Protein AF-A0A7W1CRR3-F1 (afdb_monomer_lite)

Structure (mmCIF, N/CA/C/O backbone):
data_AF-A0A7W1CRR3-F1
#
_entry.id   AF-A0A7W1CRR3-F1
#
loop_
_atom_site.group_PDB
_atom_site.id
_atom_site.type_symbol
_atom_site.label_atom_id
_atom_site.label_alt_id
_atom_site.label_comp_id
_atom_site.label_asym_id
_atom_site.label_entity_id
_atom_site.label_seq_id
_atom_site.pdbx_PDB_ins_code
_atom_site.Cartn_x
_atom_site.Cartn_y
_atom_site.Cartn_z
_atom_site.occupancy
_atom_site.B_iso_or_equiv
_atom_site.auth_seq_id
_atom_site.auth_comp_id
_atom_site.auth_asym_id
_atom_site.auth_atom_id
_atom_site.pdbx_PDB_model_num
ATOM 1 N N . SER A 1 1 ? -20.510 11.937 -7.283 1.00 57.03 1 SER A N 1
ATOM 2 C CA . SER A 1 1 ? -19.167 11.412 -6.982 1.00 57.03 1 SER A CA 1
ATOM 3 C C . SER A 1 1 ? -19.201 9.920 -7.222 1.00 57.03 1 SER A C 1
ATOM 5 O O . SER A 1 1 ? -20.151 9.280 -6.787 1.00 57.03 1 SER A O 1
ATOM 7 N N . GLU A 1 2 ? -18.236 9.365 -7.951 1.00 66.69 2 GLU A N 1
ATOM 8 C CA . GLU A 1 2 ? -18.129 7.909 -8.058 1.00 66.69 2 GLU A CA 1
ATOM 9 C C . GLU A 1 2 ? -17.580 7.371 -6.738 1.00 66.69 2 GLU A C 1
ATOM 11 O O . GLU A 1 2 ? -16.449 7.657 -6.350 1.00 66.69 2 GLU A O 1
ATOM 16 N N . GLN A 1 3 ? -18.428 6.671 -5.992 1.00 74.69 3 GLN A N 1
ATOM 17 C CA . GLN A 1 3 ? -18.048 6.030 -4.743 1.00 74.69 3 GLN A CA 1
ATOM 18 C C . GLN A 1 3 ? -17.649 4.589 -5.065 1.00 74.69 3 GLN A C 1
ATOM 20 O O . GLN A 1 3 ? -18.450 3.819 -5.595 1.00 74.69 3 GLN A O 1
ATOM 25 N N . PHE A 1 4 ? -16.402 4.217 -4.773 1.00 86.62 4 PHE A N 1
ATOM 26 C CA . PHE A 1 4 ? -15.919 2.860 -5.013 1.00 86.62 4 PHE A CA 1
ATOM 27 C C . PHE A 1 4 ? -16.712 1.864 -4.157 1.00 86.62 4 PHE A C 1
ATOM 29 O O . PHE A 1 4 ? -16.657 1.911 -2.923 1.00 86.62 4 PHE A O 1
ATOM 36 N N . TYR A 1 5 ? -17.434 0.941 -4.801 1.00 88.88 5 TYR A N 1
ATOM 37 C CA . TYR A 1 5 ? -18.317 -0.021 -4.123 1.00 88.88 5 TYR A CA 1
ATOM 38 C C . TYR A 1 5 ? -17.604 -0.780 -2.992 1.00 88.88 5 TYR A C 1
ATOM 40 O O . TYR A 1 5 ? -18.135 -0.915 -1.890 1.00 88.88 5 TYR A O 1
ATOM 48 N N . VAL A 1 6 ? -16.356 -1.187 -3.245 1.00 87.94 6 VAL A N 1
ATOM 49 C CA . VAL A 1 6 ? -15.514 -1.991 -2.342 1.00 87.94 6 VAL A CA 1
ATOM 50 C C . VAL A 1 6 ? -15.226 -1.342 -0.985 1.00 87.94 6 VAL A C 1
ATOM 52 O O . VAL A 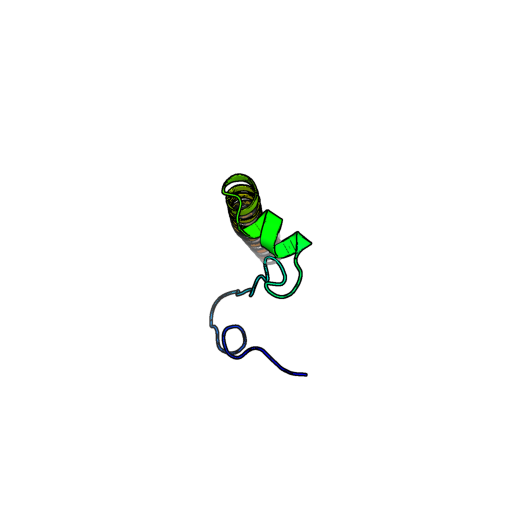1 6 ? -14.970 -2.057 -0.022 1.00 87.94 6 VAL A O 1
ATOM 55 N N . ILE A 1 7 ? -15.298 -0.013 -0.883 1.00 92.69 7 ILE A N 1
ATOM 56 C CA . ILE A 1 7 ? -15.096 0.728 0.376 1.00 92.69 7 ILE A CA 1
ATOM 57 C C . ILE A 1 7 ? -16.358 1.456 0.849 1.00 92.69 7 ILE A C 1
ATOM 59 O O . ILE A 1 7 ? -16.352 2.048 1.922 1.00 92.69 7 ILE A O 1
ATOM 63 N N . SER A 1 8 ? -17.443 1.417 0.072 1.00 88.62 8 SER A N 1
ATOM 64 C CA . SER A 1 8 ? -18.677 2.150 0.389 1.00 88.62 8 SER A CA 1
ATOM 65 C C . SER A 1 8 ? -19.655 1.340 1.244 1.00 88.62 8 SER A C 1
ATOM 67 O O . SER A 1 8 ? -20.466 1.923 1.953 1.00 88.62 8 SER A O 1
ATOM 69 N N . ASN A 1 9 ? -19.579 0.005 1.205 1.00 88.06 9 ASN A N 1
ATOM 70 C CA . ASN A 1 9 ? -20.501 -0.889 1.917 1.00 88.06 9 ASN A CA 1
ATOM 71 C C . ASN A 1 9 ? -19.788 -1.760 2.970 1.00 88.06 9 ASN A C 1
ATOM 73 O O . ASN A 1 9 ? -19.900 -2.987 2.977 1.00 88.06 9 ASN A O 1
ATOM 77 N N . VAL A 1 10 ? -19.010 -1.126 3.849 1.00 91.00 10 VAL A N 1
ATOM 78 C CA . VAL A 1 10 ? -18.194 -1.803 4.870 1.00 91.00 10 VAL A CA 1
ATOM 79 C C . VAL A 1 10 ? -18.627 -1.410 6.283 1.00 91.00 10 VAL A C 1
ATOM 81 O O . VAL A 1 10 ? -18.990 -0.269 6.545 1.00 91.00 10 VAL A O 1
ATOM 84 N N . ARG A 1 11 ? -18.578 -2.363 7.225 1.00 92.62 11 ARG A N 1
ATOM 85 C CA . ARG A 1 11 ? -18.891 -2.121 8.654 1.00 92.62 11 ARG A CA 1
ATOM 86 C C . ARG A 1 11 ? -17.690 -1.647 9.475 1.00 92.62 11 ARG A C 1
ATOM 88 O O . ARG A 1 11 ? -17.847 -1.247 10.623 1.00 92.62 11 ARG A O 1
ATOM 95 N N . HIS A 1 12 ? -16.498 -1.738 8.900 1.00 90.50 12 HIS A N 1
ATOM 96 C CA . HIS A 1 12 ? -15.232 -1.392 9.533 1.00 90.50 12 HIS A CA 1
ATOM 97 C C . HIS A 1 12 ? -14.521 -0.332 8.684 1.00 90.50 12 HIS A C 1
ATOM 99 O O . HIS A 1 12 ? -14.788 -0.262 7.484 1.00 90.50 12 HIS A O 1
ATOM 105 N N . PRO A 1 13 ? -13.612 0.466 9.271 1.00 92.00 13 PRO A N 1
ATOM 106 C CA . PRO A 1 13 ? -12.789 1.411 8.521 1.00 92.00 13 PRO A CA 1
ATOM 107 C C . PRO A 1 13 ? -12.095 0.723 7.338 1.00 92.00 13 PRO A C 1
ATOM 109 O O . PRO A 1 13 ? -11.480 -0.329 7.518 1.00 92.00 13 PRO A O 1
ATOM 112 N N . ALA A 1 14 ? -12.190 1.310 6.146 1.00 93.38 14 ALA A N 1
ATOM 113 C CA . ALA A 1 14 ? -11.589 0.775 4.929 1.00 93.38 14 ALA A CA 1
ATOM 114 C C . ALA A 1 14 ? -10.934 1.881 4.100 1.00 93.38 14 ALA A C 1
ATOM 116 O O . ALA A 1 14 ? -11.365 3.033 4.126 1.00 93.38 14 ALA A O 1
ATOM 117 N N . ALA A 1 15 ? -9.907 1.502 3.345 1.00 93.56 15 ALA A N 1
ATOM 118 C CA . ALA A 1 15 ? -9.227 2.351 2.381 1.00 93.56 15 ALA A CA 1
ATOM 119 C C . ALA A 1 15 ? -8.865 1.522 1.142 1.00 93.56 15 ALA A C 1
ATOM 121 O O . ALA A 1 15 ? -8.566 0.333 1.254 1.00 93.56 15 ALA A O 1
ATOM 122 N N . LEU A 1 16 ? -8.884 2.163 -0.025 1.00 94.88 16 LEU A N 1
ATOM 123 C CA . LEU A 1 16 ? -8.361 1.625 -1.278 1.00 94.88 16 LEU A CA 1
ATOM 124 C C . LEU A 1 16 ? -7.079 2.395 -1.607 1.00 94.88 16 LEU A C 1
ATOM 126 O O . LEU A 1 16 ? -7.091 3.624 -1.586 1.00 94.88 16 LEU A O 1
ATOM 130 N N . VAL A 1 17 ? -5.980 1.684 -1.866 1.00 95.19 17 VAL A N 1
ATOM 131 C CA . VAL A 1 17 ? -4.667 2.287 -2.136 1.00 95.19 17 VAL A CA 1
ATOM 132 C C . VAL A 1 17 ? -4.235 1.930 -3.551 1.00 95.19 17 VAL A C 1
ATOM 134 O O . VAL A 1 17 ? -4.086 0.753 -3.876 1.00 95.19 17 VAL A O 1
ATOM 137 N N . GLU A 1 18 ? -4.002 2.945 -4.376 1.00 94.88 18 GLU A N 1
ATOM 138 C CA . GLU A 1 18 ? -3.422 2.794 -5.710 1.00 94.88 18 GLU A CA 1
ATOM 139 C C . GLU A 1 18 ? -1.900 2.973 -5.627 1.00 94.88 18 GLU A C 1
ATOM 141 O O . GLU A 1 18 ? -1.409 4.017 -5.203 1.00 94.88 18 GLU A O 1
ATOM 146 N N . GLY A 1 19 ? -1.142 1.934 -5.991 1.00 94.12 19 GLY A N 1
ATOM 147 C CA . GLY A 1 19 ? 0.323 1.915 -5.860 1.00 94.12 19 GLY A CA 1
ATOM 148 C C . GLY A 1 19 ? 1.099 2.529 -7.033 1.00 94.12 19 GLY A C 1
ATOM 149 O O . GLY A 1 19 ? 2.321 2.616 -6.959 1.00 94.12 19 GLY A O 1
ATOM 150 N N . GLY A 1 20 ? 0.417 2.913 -8.116 1.00 95.12 20 GLY A N 1
ATOM 151 C CA . GLY A 1 20 ? 1.011 3.474 -9.333 1.00 95.12 20 GLY A CA 1
ATOM 152 C C . GLY A 1 20 ? 0.219 3.113 -10.591 1.00 95.12 20 GLY A C 1
ATOM 153 O O . GLY A 1 20 ? -0.669 2.257 -10.554 1.00 95.12 20 GLY A O 1
ATOM 154 N N . PHE A 1 21 ? 0.547 3.750 -11.716 1.00 96.94 21 PHE A N 1
ATOM 155 C CA . PHE A 1 21 ? -0.135 3.520 -12.992 1.00 96.94 21 PHE A CA 1
ATOM 156 C C . PHE A 1 21 ? 0.572 2.466 -13.850 1.00 96.94 21 PHE A C 1
ATOM 158 O O . PHE A 1 21 ? 1.714 2.649 -14.261 1.00 96.94 21 PHE A O 1
ATOM 165 N N . ILE A 1 22 ? -0.147 1.407 -14.238 1.00 96.19 22 ILE A N 1
ATOM 166 C CA . ILE A 1 22 ? 0.374 0.375 -15.159 1.00 96.19 22 ILE A CA 1
ATOM 167 C C . ILE A 1 22 ? 0.617 0.932 -16.575 1.00 96.19 22 ILE A C 1
ATOM 169 O O . ILE A 1 22 ? 1.441 0.431 -17.331 1.00 96.19 22 ILE A O 1
ATOM 173 N N . THR A 1 23 ? -0.086 1.994 -16.957 1.00 97.44 23 THR A N 1
ATOM 174 C CA . THR A 1 23 ? 0.105 2.660 -18.253 1.00 97.44 23 THR A CA 1
ATOM 175 C C . THR A 1 23 ? 1.269 3.649 -18.255 1.00 97.44 23 THR A C 1
ATOM 177 O O . THR A 1 23 ? 1.710 4.070 -19.323 1.00 97.44 23 THR A O 1
ATOM 180 N N . ASN A 1 24 ? 1.788 4.028 -17.083 1.00 97.62 24 ASN A N 1
ATOM 181 C CA . ASN A 1 24 ? 2.944 4.902 -16.975 1.00 97.62 24 ASN A CA 1
ATOM 182 C C . ASN A 1 24 ? 4.220 4.057 -16.914 1.00 97.62 24 ASN A C 1
ATOM 184 O O . ASN A 1 24 ? 4.428 3.282 -15.982 1.00 97.62 24 ASN A O 1
ATOM 188 N N . GLN A 1 25 ? 5.110 4.234 -17.891 1.00 97.88 25 GLN A N 1
ATOM 189 C CA . GLN A 1 25 ? 6.328 3.429 -17.989 1.00 97.88 25 GLN A CA 1
ATOM 190 C C . GLN A 1 25 ? 7.240 3.557 -16.755 1.00 97.88 25 GLN A C 1
ATOM 192 O O . GLN A 1 25 ?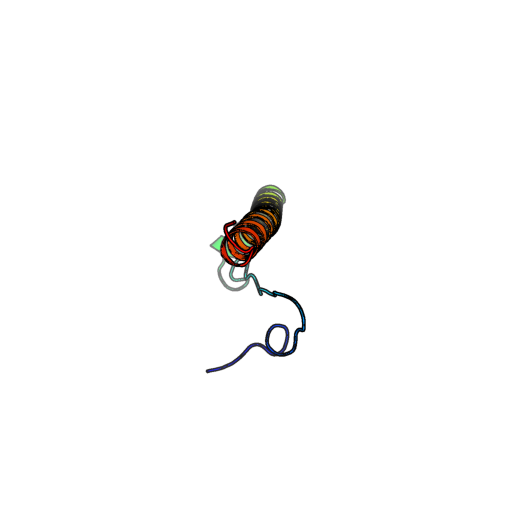 7.871 2.576 -16.354 1.00 97.88 25 GLN A O 1
ATOM 197 N N . ALA A 1 26 ? 7.324 4.743 -16.142 1.00 97.75 26 ALA A N 1
ATOM 198 C CA . ALA A 1 26 ? 8.167 4.963 -14.969 1.00 97.75 26 ALA A CA 1
ATOM 199 C C . ALA A 1 26 ? 7.602 4.251 -13.732 1.00 97.75 26 ALA A C 1
ATOM 201 O O . ALA A 1 26 ? 8.358 3.598 -13.010 1.00 97.75 26 ALA A O 1
ATOM 202 N N . ASP A 1 27 ? 6.286 4.318 -13.522 1.00 97.50 27 ASP A N 1
ATOM 203 C CA . ASP A 1 27 ? 5.616 3.587 -12.443 1.00 97.50 27 ASP A CA 1
ATOM 204 C C . ASP A 1 27 ? 5.712 2.081 -12.664 1.00 97.50 27 ASP A C 1
ATOM 206 O O . ASP A 1 27 ? 6.109 1.364 -11.752 1.00 97.50 27 ASP A O 1
ATOM 210 N N . MET A 1 28 ? 5.464 1.594 -13.883 1.00 97.38 28 MET A N 1
ATOM 211 C CA . ME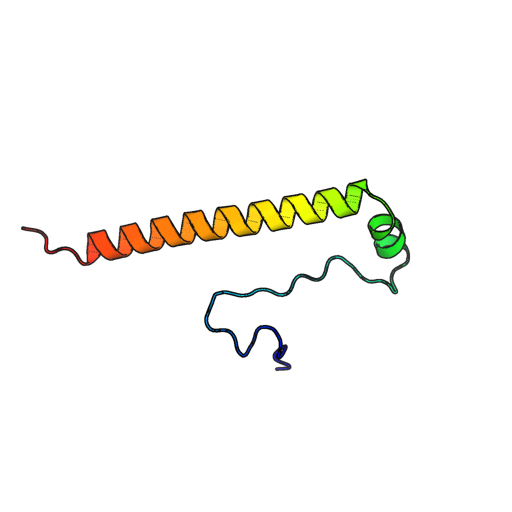T A 1 28 ? 5.634 0.178 -14.225 1.00 97.38 28 MET A CA 1
ATOM 212 C C . MET A 1 28 ? 7.032 -0.341 -13.937 1.00 97.38 28 MET A C 1
ATOM 214 O O . MET A 1 28 ? 7.191 -1.420 -13.366 1.00 97.38 28 MET A O 1
ATOM 218 N N . THR A 1 29 ? 8.051 0.434 -14.306 1.00 98.06 29 THR A N 1
ATOM 219 C CA . THR A 1 29 ? 9.445 0.053 -14.068 1.00 98.06 29 THR A CA 1
ATOM 220 C C . THR A 1 29 ? 9.716 -0.084 -12.572 1.00 98.06 29 THR A C 1
ATOM 222 O O . THR A 1 29 ? 10.369 -1.039 -12.162 1.00 98.06 29 THR A O 1
ATOM 225 N N . LYS A 1 30 ? 9.169 0.811 -11.739 1.00 98.00 30 LYS A N 1
ATOM 226 C CA . LYS A 1 30 ? 9.267 0.696 -10.277 1.00 98.00 30 LYS A CA 1
ATOM 227 C C . LYS A 1 30 ? 8.461 -0.491 -9.753 1.00 98.00 30 LYS A C 1
ATOM 229 O O . LYS A 1 30 ? 9.003 -1.301 -9.017 1.00 98.00 30 LYS A O 1
ATOM 234 N N . LEU A 1 31 ? 7.199 -0.641 -10.156 1.00 97.38 31 LEU A N 1
ATOM 235 C CA . LEU A 1 31 ? 6.300 -1.726 -9.734 1.00 97.38 31 LEU A CA 1
ATOM 236 C C . LEU A 1 31 ? 6.861 -3.122 -10.052 1.00 97.38 31 LEU A C 1
ATOM 238 O O . LEU A 1 31 ? 6.601 -4.076 -9.312 1.00 97.38 31 LEU A O 1
ATOM 242 N N . ALA A 1 32 ? 7.663 -3.243 -11.111 1.00 97.19 32 ALA A N 1
ATOM 243 C CA . ALA A 1 32 ? 8.352 -4.475 -11.476 1.00 97.19 32 ALA A CA 1
ATOM 244 C C . ALA A 1 32 ? 9.465 -4.874 -10.486 1.00 97.19 32 ALA A C 1
ATOM 246 O O . ALA A 1 32 ? 9.777 -6.064 -10.383 1.00 97.19 32 ALA A O 1
ATOM 247 N N . THR A 1 33 ? 10.018 -3.944 -9.701 1.00 98.44 33 THR A N 1
ATOM 248 C CA . THR A 1 33 ? 11.087 -4.248 -8.736 1.00 98.44 33 THR A CA 1
ATOM 249 C C . THR A 1 33 ? 10.535 -4.771 -7.413 1.00 98.44 33 THR A C 1
ATOM 251 O O . THR A 1 33 ? 9.474 -4.361 -6.932 1.00 98.44 33 THR A O 1
ATOM 254 N N . THR A 1 34 ? 11.253 -5.713 -6.802 1.00 98.62 34 THR A N 1
ATOM 255 C CA . THR A 1 34 ? 10.879 -6.256 -5.488 1.00 98.62 34 THR A CA 1
ATOM 256 C C . THR A 1 34 ? 11.034 -5.197 -4.404 1.00 98.62 34 THR A C 1
ATOM 258 O O . THR A 1 34 ? 10.203 -5.107 -3.504 1.00 98.62 34 THR A O 1
ATOM 261 N N . GLU A 1 35 ? 12.051 -4.350 -4.527 1.00 98.50 35 GLU A N 1
ATOM 262 C CA . GLU A 1 35 ? 12.388 -3.288 -3.589 1.00 98.50 35 GLU A CA 1
ATOM 263 C C . GLU A 1 35 ? 11.241 -2.281 -3.466 1.00 98.50 35 GLU A C 1
ATOM 265 O O . GLU A 1 35 ? 10.819 -1.958 -2.356 1.00 98.50 35 GLU A O 1
ATOM 270 N N . TYR A 1 36 ? 10.680 -1.827 -4.591 1.00 98.00 36 TYR A N 1
ATOM 271 C CA . TYR A 1 36 ? 9.576 -0.870 -4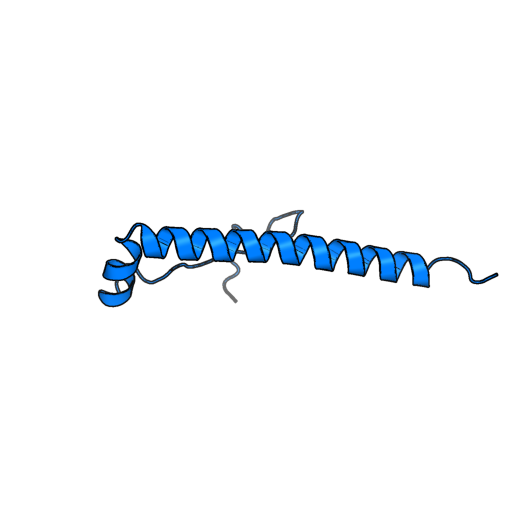.567 1.00 98.00 36 TYR A CA 1
ATOM 272 C C . TYR A 1 36 ? 8.288 -1.492 -4.018 1.00 98.00 36 TYR A C 1
ATOM 274 O O . TYR A 1 36 ? 7.599 -0.880 -3.200 1.00 98.00 36 TYR A O 1
ATOM 282 N N . ARG A 1 37 ? 7.983 -2.747 -4.381 1.00 98.06 37 ARG A N 1
ATOM 283 C CA . ARG A 1 37 ? 6.842 -3.466 -3.789 1.00 98.06 37 ARG A CA 1
ATOM 284 C C . ARG A 1 37 ? 7.000 -3.635 -2.277 1.00 98.06 37 ARG A C 1
ATOM 286 O O . ARG A 1 37 ? 6.023 -3.476 -1.547 1.00 98.06 37 ARG A O 1
ATOM 293 N N . GLN A 1 38 ? 8.218 -3.886 -1.796 1.00 98.62 38 GLN A N 1
ATOM 294 C CA . GLN A 1 38 ? 8.503 -3.963 -0.365 1.00 98.62 38 GLN A CA 1
ATOM 295 C C . GLN A 1 38 ? 8.318 -2.605 0.326 1.00 98.62 38 GLN A C 1
ATOM 297 O O . GLN A 1 38 ? 7.755 -2.552 1.417 1.00 98.62 38 GLN A O 1
ATOM 302 N N . GLN A 1 39 ? 8.729 -1.502 -0.308 1.00 98.38 39 GLN A N 1
ATOM 303 C CA . GLN A 1 39 ? 8.491 -0.150 0.212 1.00 98.38 39 GLN A CA 1
ATOM 304 C C . GLN A 1 39 ? 6.994 0.153 0.353 1.00 98.38 39 GLN A C 1
ATOM 306 O O . GLN A 1 39 ? 6.572 0.650 1.397 1.00 98.38 39 GLN A O 1
ATOM 311 N N . ILE A 1 40 ? 6.183 -0.200 -0.651 1.00 98.12 40 ILE A N 1
ATOM 312 C CA . ILE A 1 40 ? 4.720 -0.061 -0.585 1.00 98.12 40 ILE A CA 1
ATOM 313 C C . ILE A 1 40 ? 4.154 -0.898 0.570 1.00 98.12 40 ILE A C 1
ATOM 315 O O . ILE A 1 40 ? 3.369 -0.390 1.369 1.00 98.12 40 ILE A O 1
ATOM 319 N N . ALA A 1 41 ? 4.573 -2.160 0.700 1.00 98.31 41 ALA A N 1
ATOM 320 C CA . ALA A 1 41 ? 4.102 -3.044 1.765 1.00 98.31 41 ALA A CA 1
ATOM 321 C C . ALA A 1 41 ? 4.426 -2.498 3.167 1.00 98.31 41 ALA A C 1
ATOM 323 O O . ALA A 1 41 ? 3.560 -2.498 4.045 1.00 98.31 41 ALA A O 1
ATOM 324 N N . LEU A 1 42 ? 5.646 -1.986 3.367 1.00 98.56 42 LEU A N 1
ATOM 325 C CA . LEU A 1 42 ? 6.057 -1.348 4.619 1.00 98.56 42 LEU A CA 1
ATOM 326 C C . LEU A 1 42 ? 5.214 -0.104 4.913 1.00 98.56 42 LEU A C 1
ATOM 328 O O . LEU A 1 42 ? 4.686 0.021 6.014 1.00 98.56 42 LEU A O 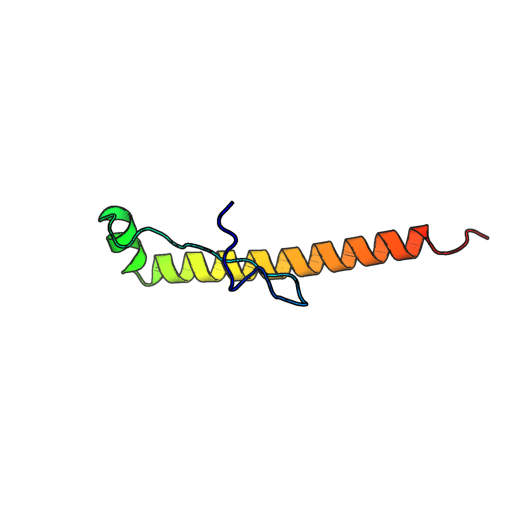1
ATOM 332 N N . ALA A 1 43 ? 5.013 0.771 3.924 1.00 98.31 43 ALA A N 1
ATOM 333 C CA . ALA A 1 43 ? 4.209 1.980 4.090 1.00 98.31 43 ALA A CA 1
ATOM 334 C C . ALA A 1 43 ? 2.742 1.669 4.448 1.00 98.31 43 ALA A C 1
ATOM 336 O O . ALA A 1 43 ? 2.169 2.320 5.325 1.00 98.31 43 ALA A O 1
ATOM 337 N N . ILE A 1 44 ? 2.142 0.652 3.817 1.00 98.25 44 ILE A N 1
ATOM 338 C CA . ILE A 1 44 ? 0.781 0.195 4.134 1.00 98.25 44 ILE A CA 1
ATOM 339 C C . ILE A 1 44 ? 0.724 -0.369 5.560 1.00 98.25 44 ILE A C 1
ATOM 341 O O . ILE A 1 44 ? -0.162 0.005 6.331 1.00 98.25 44 ILE A O 1
ATOM 345 N N . SER A 1 45 ? 1.674 -1.233 5.932 1.00 98.19 45 SER A N 1
ATOM 346 C CA . SER A 1 45 ? 1.754 -1.820 7.277 1.00 98.19 45 SER A CA 1
ATOM 347 C C . SER A 1 45 ? 1.872 -0.744 8.360 1.00 98.19 45 SER A C 1
ATOM 349 O O . SER A 1 45 ? 1.122 -0.743 9.338 1.00 98.19 45 SER A O 1
ATOM 351 N N . ASP A 1 46 ? 2.771 0.216 8.159 1.00 98.12 46 ASP A N 1
ATOM 352 C CA . ASP A 1 46 ? 2.958 1.369 9.035 1.00 98.12 46 ASP A CA 1
ATOM 353 C C . ASP A 1 46 ? 1.675 2.194 9.183 1.00 98.12 46 ASP A C 1
ATOM 355 O O . ASP A 1 46 ? 1.286 2.554 10.295 1.00 98.12 46 ASP A O 1
ATOM 359 N N . GLY A 1 47 ? 0.988 2.476 8.073 1.00 96.75 47 GLY A N 1
ATOM 360 C CA . GLY A 1 47 ? -0.274 3.213 8.081 1.00 96.75 47 GLY A CA 1
ATOM 361 C C . GLY A 1 47 ? -1.359 2.510 8.901 1.00 96.75 47 GLY A C 1
ATOM 362 O O . GLY A 1 47 ? -2.023 3.144 9.723 1.00 96.75 47 GLY A O 1
ATOM 363 N N . VAL A 1 48 ? -1.502 1.191 8.741 1.00 96.56 48 VAL A N 1
ATOM 364 C CA . VAL A 1 48 ? -2.463 0.384 9.511 1.00 96.56 48 VAL A CA 1
ATOM 365 C C . VAL A 1 48 ? -2.124 0.386 11.003 1.00 96.56 48 VAL A C 1
ATOM 367 O O . VAL A 1 48 ? -3.023 0.522 11.837 1.00 96.56 48 VAL A O 1
ATOM 370 N N . GLN A 1 49 ? -0.845 0.258 11.364 1.00 96.69 49 GLN A N 1
ATOM 371 C CA . GLN A 1 49 ? -0.410 0.294 12.763 1.00 96.69 49 GLN A CA 1
ATOM 372 C C . GLN A 1 49 ? -0.713 1.649 13.410 1.00 96.69 49 GLN A C 1
ATOM 374 O O . GLN A 1 49 ? -1.402 1.689 14.434 1.00 96.69 49 GLN A O 1
ATOM 379 N N . ARG A 1 50 ? -0.325 2.750 12.756 1.00 96.12 50 ARG A N 1
ATOM 380 C CA . ARG A 1 50 ? -0.603 4.115 13.232 1.00 96.12 50 ARG A CA 1
ATOM 381 C C . ARG A 1 50 ? -2.100 4.372 13.382 1.00 96.12 50 ARG A C 1
ATOM 383 O O . ARG A 1 50 ? -2.530 4.893 14.407 1.00 96.12 50 ARG A O 1
ATOM 390 N N . TYR A 1 51 ? -2.922 3.939 12.422 1.00 94.81 51 TYR A N 1
ATOM 391 C CA . TYR A 1 51 ? -4.378 4.074 12.525 1.00 94.81 51 TYR A CA 1
ATOM 392 C C . TYR A 1 51 ? -4.939 3.402 13.787 1.00 94.81 51 TYR A C 1
ATOM 394 O O . TYR A 1 51 ? -5.785 3.971 14.486 1.00 94.81 51 TYR A O 1
ATOM 402 N N . ARG A 1 52 ? -4.458 2.195 14.111 1.00 92.38 52 ARG A N 1
ATOM 403 C CA . ARG A 1 52 ? -4.882 1.463 15.314 1.00 92.38 52 ARG A CA 1
ATOM 404 C C . ARG A 1 52 ? -4.462 2.178 16.592 1.00 92.38 52 ARG A C 1
ATOM 406 O O . ARG A 1 52 ? -5.250 2.217 17.535 1.00 92.38 52 ARG A O 1
ATOM 413 N N . GLU A 1 53 ? -3.254 2.726 16.628 1.00 94.00 53 GLU A N 1
ATOM 414 C CA . GLU A 1 53 ? -2.743 3.496 17.765 1.00 94.00 53 GLU A CA 1
ATOM 415 C C . GLU A 1 53 ? -3.576 4.757 17.989 1.00 94.00 53 GLU A C 1
ATOM 417 O O . GLU A 1 53 ? -4.143 4.927 19.068 1.00 94.00 53 GLU A O 1
ATOM 422 N N . THR A 1 54 ? -3.762 5.580 16.953 1.00 91.19 54 THR A N 1
ATOM 423 C CA . THR A 1 54 ? -4.591 6.791 17.032 1.00 91.19 54 THR A CA 1
ATOM 424 C C . THR A 1 54 ? -6.025 6.467 17.450 1.00 91.19 54 THR A C 1
ATOM 426 O O . THR A 1 54 ? -6.591 7.158 18.294 1.00 91.19 54 THR A O 1
ATOM 429 N N . SER A 1 55 ? -6.608 5.385 16.927 1.00 87.19 55 SER A N 1
ATOM 430 C CA . SER A 1 55 ? -7.970 4.965 17.281 1.00 87.19 55 SER A CA 1
ATOM 431 C C . SER A 1 55 ? -8.095 4.507 18.737 1.00 87.19 55 SER A C 1
ATOM 433 O O . SER A 1 55 ? -9.125 4.741 19.370 1.00 87.19 55 SER A O 1
ATOM 435 N N . ARG A 1 56 ? -7.067 3.851 19.290 1.00 83.25 56 ARG A N 1
ATOM 436 C CA . ARG A 1 56 ? -7.025 3.468 20.711 1.00 83.25 56 ARG A CA 1
ATOM 437 C C . ARG A 1 56 ? -6.899 4.693 21.604 1.00 83.25 56 ARG A C 1
ATOM 439 O O . ARG A 1 56 ? -7.671 4.817 22.550 1.00 83.25 56 ARG A O 1
ATOM 446 N N . THR A 1 57 ? -5.982 5.598 21.274 1.00 78.00 57 THR A N 1
ATOM 447 C CA . THR A 1 57 ? -5.780 6.840 22.026 1.00 78.00 57 THR A CA 1
ATOM 448 C C . THR A 1 57 ? -7.037 7.702 21.996 1.00 78.00 57 THR A C 1
ATOM 450 O O . THR A 1 57 ? -7.513 8.104 23.049 1.00 78.00 57 THR A O 1
ATOM 453 N N . GLY A 1 58 ? -7.658 7.890 20.827 1.00 73.81 58 GLY A N 1
ATOM 454 C CA . GLY A 1 58 ? -8.909 8.643 20.702 1.00 73.81 58 GLY A CA 1
ATOM 455 C C . GLY A 1 58 ? -10.061 8.039 21.513 1.00 73.81 58 GLY A C 1
ATOM 456 O O . GLY A 1 58 ? -10.797 8.772 22.172 1.00 73.81 58 GLY A O 1
ATOM 457 N N . LYS A 1 59 ? -10.189 6.704 21.547 1.00 69.75 59 LYS A N 1
ATOM 458 C CA . LYS A 1 59 ? -11.163 6.023 22.420 1.00 69.75 59 LYS A CA 1
ATOM 459 C C . LYS A 1 59 ? -10.861 6.224 23.906 1.00 69.75 59 LYS A C 1
ATOM 461 O O . LYS A 1 59 ? -11.791 6.445 24.673 1.00 69.75 59 LYS A O 1
ATOM 466 N N . ALA A 1 60 ? -9.593 6.165 24.309 1.00 68.06 60 ALA A N 1
ATOM 467 C CA . ALA A 1 60 ? -9.186 6.398 25.694 1.00 68.06 60 ALA A CA 1
ATOM 468 C C . ALA A 1 60 ? -9.457 7.847 26.135 1.00 68.06 60 ALA A C 1
ATOM 470 O O . ALA A 1 60 ? -9.973 8.068 27.227 1.00 68.06 60 ALA A O 1
ATOM 471 N N . THR A 1 61 ? -9.190 8.829 25.270 1.00 67.38 61 THR A N 1
ATOM 472 C CA . THR A 1 61 ? -9.498 10.241 25.533 1.00 67.38 61 THR A CA 1
ATOM 473 C C . THR A 1 61 ? -11.003 10.470 25.678 1.00 67.38 61 THR A C 1
ATOM 475 O O . THR A 1 61 ? -11.425 11.099 26.642 1.00 67.38 61 THR A O 1
ATOM 478 N N . LEU A 1 62 ? -11.827 9.918 24.779 1.00 68.62 62 LEU A N 1
ATOM 479 C CA . LEU A 1 62 ? -13.289 10.019 24.879 1.00 68.62 62 LEU A CA 1
ATOM 480 C C . LEU A 1 62 ? -13.835 9.351 26.149 1.00 68.62 62 LEU A C 1
ATOM 482 O O . LEU A 1 62 ? -14.718 9.906 26.795 1.00 68.62 62 LEU A O 1
ATOM 486 N N . ALA A 1 63 ? -13.294 8.191 26.531 1.00 67.44 63 ALA A N 1
ATOM 487 C CA . ALA A 1 63 ? -13.684 7.504 27.761 1.00 67.44 63 ALA A CA 1
ATOM 488 C C . ALA A 1 63 ? -13.318 8.305 29.023 1.00 67.44 63 ALA A C 1
ATOM 490 O O . ALA A 1 63 ? -14.113 8.349 29.954 1.00 67.44 63 ALA A O 1
ATOM 491 N N . MET A 1 64 ? -12.158 8.972 29.044 1.00 64.00 64 MET A N 1
ATOM 492 C CA . MET A 1 64 ? -11.749 9.822 30.169 1.00 64.00 64 MET A CA 1
ATOM 493 C C . MET A 1 64 ? -12.595 11.097 30.289 1.00 64.00 64 MET A C 1
ATOM 495 O O . MET A 1 64 ? -12.888 11.520 31.399 1.00 64.00 64 MET A O 1
ATOM 499 N N . VAL A 1 65 ? -13.028 11.687 29.170 1.00 70.31 65 VAL A N 1
ATOM 500 C CA . VAL A 1 65 ? -13.921 12.863 29.175 1.00 70.31 65 VAL A CA 1
ATOM 501 C C . VAL A 1 65 ? -15.357 12.493 29.573 1.00 70.31 65 VAL A C 1
ATOM 503 O O . VAL A 1 65 ? -16.066 13.317 30.140 1.00 70.31 65 VAL A O 1
ATOM 506 N N . ALA A 1 66 ? -15.799 11.267 29.279 1.00 66.75 66 ALA A N 1
ATOM 507 C CA . ALA A 1 66 ? -17.138 10.783 29.621 1.00 66.75 66 ALA A CA 1
ATOM 508 C C . ALA A 1 66 ? -17.245 10.163 31.029 1.00 66.75 66 ALA A C 1
ATOM 510 O O . ALA A 1 66 ? -18.358 9.889 31.481 1.00 66.75 66 ALA A O 1
ATOM 511 N N . ALA A 1 67 ? -16.126 9.918 31.717 1.00 62.91 67 ALA A N 1
ATOM 512 C CA . ALA A 1 67 ? -16.138 9.495 33.114 1.00 62.91 67 ALA A CA 1
ATOM 513 C C . ALA A 1 67 ? -16.537 10.688 34.005 1.00 62.91 67 ALA A C 1
ATOM 515 O O . ALA A 1 67 ? -16.010 11.784 33.806 1.00 62.91 67 ALA A O 1
ATOM 516 N N . PRO A 1 68 ? -17.462 10.519 34.969 1.00 62.38 68 PRO A N 1
ATOM 517 C CA . PRO A 1 68 ? -17.837 11.605 35.862 1.00 62.38 68 PRO A CA 1
ATOM 518 C C . PRO A 1 68 ? -16.617 12.009 36.693 1.00 62.38 68 PRO A C 1
ATOM 520 O O . PRO A 1 68 ? -15.991 11.173 37.341 1.00 62.38 68 PRO A O 1
ATOM 523 N N . THR A 1 69 ? -16.269 13.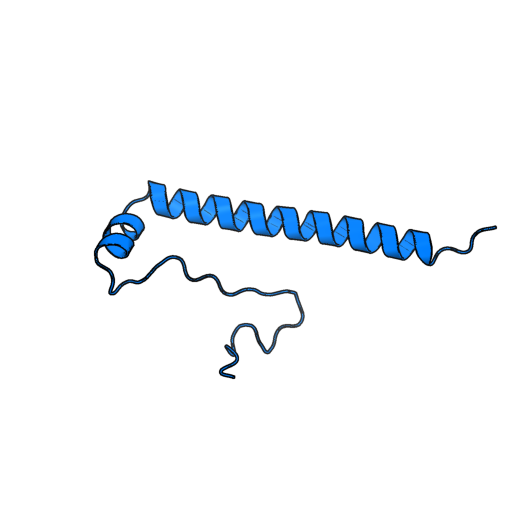292 36.647 1.00 65.94 69 THR A N 1
ATOM 524 C CA . THR A 1 69 ? -15.366 13.902 37.621 1.00 65.94 69 THR A CA 1
ATOM 525 C C . THR A 1 69 ? -16.087 13.915 38.964 1.00 65.94 69 THR A C 1
ATOM 527 O O . THR A 1 69 ? -17.118 14.582 39.077 1.00 65.94 69 THR A O 1
ATOM 530 N N . GLU A 1 70 ? -15.589 13.133 39.924 1.00 54.56 70 GLU A N 1
ATOM 531 C CA . GLU A 1 70 ? -15.957 13.264 41.343 1.00 54.56 70 GLU A CA 1
ATOM 532 C C . GLU A 1 70 ? -15.661 14.672 41.876 1.00 54.56 70 GLU A C 1
ATOM 534 O O . GLU A 1 70 ? -14.661 15.286 41.426 1.00 54.56 70 GLU A O 1
#

Sequence (70 aa):
SEQFYVISNVRHPAALVEGGFITNQADMTKLATTEYRQQIALAISDGVQRYRETSRTGKATLAMVAAPTE

pLDDT: mean 88.19, std 12.78, range [54.56, 98.62]

Radius of gyration: 18.58 Å; chains: 1; bounding box: 33×20×60 Å

Secondary structure (DSSP, 8-state):
----HHHHS-SS---------TTSHHHHHHHTSHHHHHHHHHHHHHHHHHHHHHHHHHHHHHHHHHS---

Foldseek 3Di:
DDDDPVQPPDPDHDDDDDQDDPPDPVSVVLVPDPVSVVVVVVVVVVVVVVVVVVVVVVVVVVVVVPDDDD